Protein AF-A0A2K9B9S8-F1 (afdb_monomer_lite)

Sequence (70 aa):
MDIRTIMDRIGMEHAGGQSATQLAARYRMPLDTVRRLIVAYRDERLGPVSDVEFIAPRIRRDGRHPGGGC

Organism: Bifidobacterium breve (NCBI:txid1685)

Foldseek 3Di:
DDPLVLLLVLQVVVVVPDDLVNSCVVVVHDSVVSVVSNQVSCCVPPNNDPPVPPDDDPPPPPDDDDDDDD

Radius of gyration: 17.01 Å; chains: 1; bounding box: 36×58×23 Å

Secondary structure (DSSP, 8-state):
--HHHHHHHHHHHHHTT--HHHHHHHHT--HHHHHHHHHHHHHHHH----GGG-SS--------------

Structure (mmCIF, N/CA/C/O backbone):
data_AF-A0A2K9B9S8-F1
#
_entry.id   AF-A0A2K9B9S8-F1
#
loop_
_atom_site.group_PDB
_atom_site.id
_atom_site.type_symbol
_atom_site.label_atom_id
_atom_site.label_alt_id
_atom_site.label_comp_id
_atom_site.label_asym_id
_atom_site.label_entity_id
_atom_site.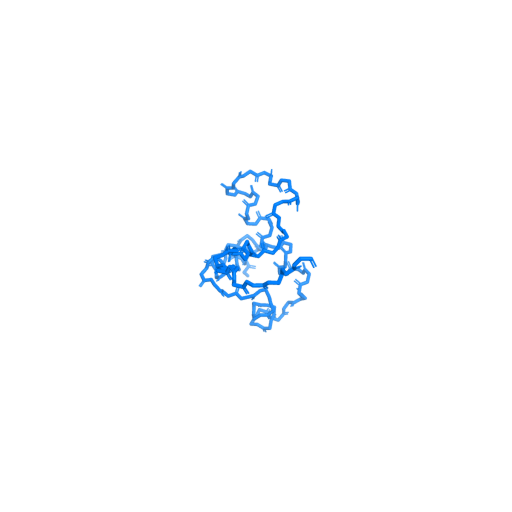label_seq_id
_atom_site.pdbx_PDB_ins_code
_atom_site.Cartn_x
_atom_site.Cartn_y
_atom_site.Cartn_z
_atom_site.occupancy
_atom_site.B_iso_or_equiv
_atom_site.auth_seq_id
_atom_site.auth_comp_id
_atom_site.auth_asym_id
_atom_site.auth_atom_id
_atom_site.pdbx_PDB_model_num
ATOM 1 N N . MET A 1 1 ? -6.478 -18.999 -4.059 1.00 66.94 1 MET A N 1
ATOM 2 C CA . MET A 1 1 ? -6.279 -18.031 -2.960 1.00 66.94 1 MET A CA 1
ATOM 3 C C . MET A 1 1 ? -7.224 -16.878 -3.221 1.00 66.94 1 MET A C 1
ATOM 5 O O . MET A 1 1 ? -7.254 -16.419 -4.355 1.00 66.94 1 MET A O 1
ATOM 9 N N . ASP A 1 2 ? -8.040 -16.502 -2.239 1.00 88.19 2 ASP A N 1
ATOM 10 C CA . ASP A 1 2 ? -9.049 -15.452 -2.406 1.00 88.19 2 ASP A CA 1
ATOM 11 C C . ASP A 1 2 ? -8.414 -14.052 -2.498 1.00 88.19 2 ASP A C 1
ATOM 13 O O . ASP A 1 2 ? -7.344 -13.806 -1.930 1.00 88.19 2 ASP A O 1
ATOM 17 N N . ILE A 1 3 ? -9.072 -13.137 -3.216 1.00 85.94 3 ILE A N 1
ATOM 18 C CA . ILE A 1 3 ? -8.574 -11.776 -3.446 1.00 85.94 3 ILE A CA 1
ATOM 19 C C . ILE A 1 3 ? -8.457 -10.972 -2.146 1.00 85.94 3 ILE A C 1
ATOM 21 O O . ILE A 1 3 ? -7.505 -10.208 -1.988 1.00 85.94 3 ILE A O 1
ATOM 25 N N . ARG A 1 4 ? -9.349 -11.198 -1.174 1.00 88.00 4 ARG A N 1
ATOM 26 C CA . ARG A 1 4 ? -9.329 -10.527 0.130 1.00 88.00 4 ARG A CA 1
ATOM 27 C C . ARG A 1 4 ? -8.126 -10.977 0.954 1.00 88.00 4 ARG A C 1
ATOM 29 O O . ARG A 1 4 ? -7.424 -10.155 1.530 1.00 88.00 4 ARG A O 1
ATOM 36 N N . THR A 1 5 ? -7.799 -12.270 0.907 1.00 92.38 5 THR A N 1
ATOM 37 C CA . THR A 1 5 ? -6.587 -12.809 1.547 1.00 92.38 5 THR A CA 1
ATOM 38 C C . THR A 1 5 ? -5.305 -12.245 0.928 1.00 92.38 5 THR A C 1
ATOM 40 O O . THR A 1 5 ? -4.329 -12.000 1.636 1.00 92.38 5 THR A O 1
ATOM 43 N N . ILE A 1 6 ? -5.280 -12.050 -0.395 1.00 92.19 6 ILE A N 1
ATOM 44 C CA . ILE A 1 6 ? -4.139 -11.439 -1.096 1.00 92.19 6 ILE A CA 1
ATOM 45 C C . ILE A 1 6 ? -3.988 -9.972 -0.685 1.00 92.19 6 ILE A C 1
ATOM 47 O O . ILE A 1 6 ? -2.882 -9.544 -0.360 1.00 92.19 6 ILE A O 1
ATOM 51 N N . MET A 1 7 ? -5.094 -9.228 -0.659 1.00 93.62 7 MET A N 1
ATOM 52 C CA . MET A 1 7 ? -5.130 -7.833 -0.229 1.00 93.62 7 MET A CA 1
ATOM 53 C C . MET A 1 7 ? -4.612 -7.666 1.203 1.00 93.62 7 MET A C 1
ATOM 55 O O . MET A 1 7 ? -3.715 -6.855 1.423 1.00 93.62 7 MET A O 1
ATOM 59 N N . ASP A 1 8 ? -5.104 -8.467 2.154 1.00 93.19 8 ASP A N 1
ATOM 60 C CA . ASP A 1 8 ? -4.655 -8.407 3.549 1.00 93.19 8 ASP A CA 1
ATOM 61 C C . ASP A 1 8 ? -3.155 -8.681 3.689 1.00 93.19 8 ASP A C 1
ATOM 63 O O . ASP A 1 8 ? -2.465 -7.966 4.414 1.00 93.19 8 ASP A O 1
ATOM 67 N N . ARG A 1 9 ? -2.612 -9.673 2.969 1.00 94.75 9 ARG A N 1
ATOM 68 C CA . ARG A 1 9 ? -1.165 -9.947 3.003 1.00 94.75 9 ARG A CA 1
ATOM 69 C C . ARG A 1 9 ? -0.346 -8.800 2.428 1.00 94.75 9 ARG A C 1
ATOM 71 O O . ARG A 1 9 ? 0.604 -8.363 3.071 1.00 94.75 9 ARG A O 1
ATOM 78 N N . ILE A 1 10 ? -0.719 -8.301 1.250 1.00 95.31 10 ILE A N 1
ATOM 79 C CA . ILE A 1 10 ? -0.027 -7.179 0.604 1.00 95.31 10 ILE A CA 1
ATOM 80 C C . ILE A 1 10 ? -0.067 -5.937 1.502 1.00 95.31 10 ILE A C 1
ATOM 82 O O . ILE A 1 10 ? 0.962 -5.292 1.696 1.00 95.31 10 ILE A O 1
ATOM 86 N N . GLY A 1 11 ? -1.224 -5.628 2.090 1.00 93.50 11 GLY A N 1
ATOM 87 C CA . GLY A 1 11 ? -1.391 -4.489 2.987 1.00 93.50 11 GLY A CA 1
ATOM 88 C C . GLY A 1 11 ? -0.570 -4.600 4.272 1.00 93.50 11 GLY A C 1
ATOM 89 O O . GLY A 1 11 ? 0.112 -3.644 4.645 1.00 93.50 11 GLY A O 1
ATOM 90 N N . MET A 1 12 ? -0.561 -5.770 4.920 1.00 94.38 12 MET A N 1
ATOM 91 C CA . MET A 1 12 ? 0.262 -6.013 6.112 1.00 94.38 12 MET A CA 1
ATOM 92 C C . MET A 1 12 ? 1.764 -5.952 5.810 1.00 94.38 12 MET A C 1
ATOM 94 O O . MET A 1 12 ? 2.514 -5.339 6.566 1.00 94.38 12 MET A O 1
ATOM 98 N N . GLU A 1 13 ? 2.219 -6.545 4.702 1.00 95.00 13 GLU A N 1
ATOM 99 C CA . GLU A 1 13 ? 3.631 -6.488 4.304 1.00 95.00 13 GLU A CA 1
ATOM 100 C C . GLU A 1 13 ? 4.071 -5.057 3.966 1.00 95.00 13 GLU A C 1
ATOM 102 O O . GLU A 1 13 ? 5.173 -4.648 4.339 1.00 95.00 13 GLU A O 1
ATOM 107 N N . HIS A 1 14 ? 3.203 -4.274 3.315 1.00 94.00 14 HIS A N 1
ATOM 108 C CA . HIS A 1 14 ? 3.466 -2.863 3.044 1.00 94.00 14 HIS A CA 1
ATOM 109 C C . HIS A 1 14 ? 3.572 -2.040 4.334 1.00 94.00 14 HIS A C 1
ATOM 111 O O . HIS A 1 14 ? 4.521 -1.273 4.496 1.00 94.00 14 HIS A O 1
ATOM 117 N N . ALA A 1 15 ? 2.652 -2.247 5.284 1.00 88.12 15 ALA A N 1
ATOM 118 C CA . ALA A 1 15 ? 2.709 -1.620 6.606 1.00 88.12 15 ALA A CA 1
ATOM 119 C C . ALA A 1 15 ? 3.971 -2.025 7.395 1.00 88.12 15 ALA A C 1
ATOM 121 O O . ALA A 1 15 ? 4.480 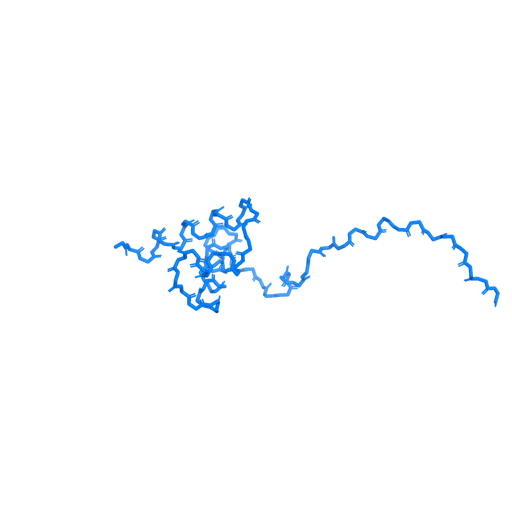-1.241 8.192 1.00 88.12 15 ALA A O 1
ATOM 122 N N . GLY A 1 16 ? 4.510 -3.219 7.128 1.00 92.06 16 GLY A N 1
ATOM 123 C CA . GLY A 1 16 ? 5.795 -3.702 7.638 1.00 92.06 16 GLY A CA 1
ATOM 124 C C . GLY A 1 16 ? 7.035 -3.120 6.941 1.00 92.06 16 GLY A C 1
ATOM 125 O O . GLY A 1 16 ? 8.146 -3.541 7.253 1.00 92.06 16 GLY A O 1
ATOM 126 N N . G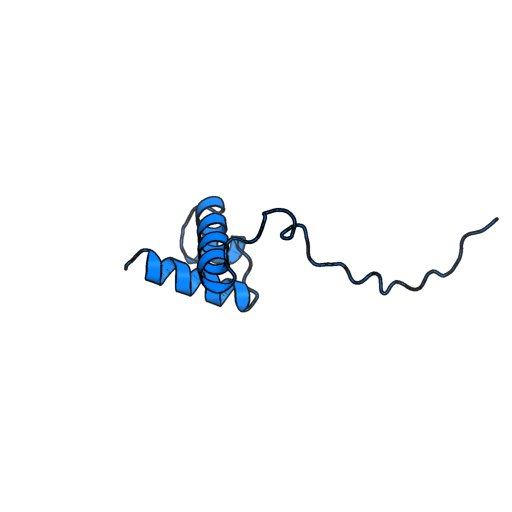LY A 1 17 ? 6.874 -2.179 6.004 1.00 91.31 17 GLY A N 1
ATOM 127 C CA . GLY A 1 17 ? 7.973 -1.464 5.346 1.00 91.31 17 GLY A CA 1
ATOM 128 C C . GLY A 1 17 ? 8.369 -1.988 3.962 1.00 91.31 17 GLY A C 1
ATOM 129 O O . GLY A 1 17 ? 9.309 -1.462 3.366 1.00 91.31 17 GLY A O 1
ATOM 130 N N . GLN A 1 18 ? 7.671 -2.989 3.414 1.00 94.06 18 GLN A N 1
ATOM 131 C CA . GLN A 1 18 ? 7.903 -3.420 2.031 1.00 94.06 18 GLN A CA 1
ATOM 132 C C . GLN A 1 18 ? 7.376 -2.375 1.040 1.00 94.06 18 GLN A C 1
ATOM 134 O O . GLN A 1 18 ? 6.250 -1.889 1.151 1.00 94.06 18 GLN A O 1
ATOM 139 N N . SER A 1 19 ? 8.163 -2.048 0.017 1.00 93.31 19 SER A N 1
ATOM 140 C CA . SER A 1 19 ? 7.711 -1.153 -1.055 1.00 93.31 19 SER A CA 1
ATOM 1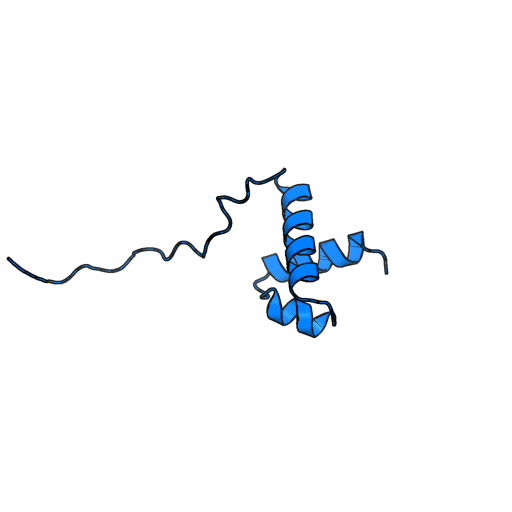41 C C . SER A 1 19 ? 6.717 -1.847 -1.995 1.00 93.31 19 SER A C 1
ATOM 143 O O . SER A 1 19 ? 6.802 -3.051 -2.236 1.00 93.31 19 SER A O 1
ATOM 145 N N . ALA A 1 20 ? 5.818 -1.077 -2.617 1.00 91.69 20 ALA A N 1
ATOM 146 C CA . ALA A 1 20 ? 4.887 -1.606 -3.620 1.00 91.69 20 ALA A CA 1
ATOM 147 C C . ALA A 1 20 ? 5.608 -2.314 -4.786 1.00 91.69 20 ALA A C 1
ATOM 149 O O . ALA A 1 20 ? 5.106 -3.303 -5.312 1.00 91.69 20 ALA A O 1
ATOM 150 N N . THR A 1 21 ? 6.809 -1.856 -5.158 1.00 95.00 21 THR A N 1
ATOM 151 C CA . THR A 1 21 ? 7.637 -2.483 -6.200 1.00 95.00 21 THR A CA 1
ATOM 152 C C . THR A 1 21 ? 8.154 -3.860 -5.781 1.00 95.00 21 THR A C 1
ATOM 154 O O . THR A 1 21 ? 8.079 -4.803 -6.567 1.00 95.00 21 THR A O 1
ATOM 157 N N . GLN A 1 22 ? 8.641 -4.003 -4.541 1.00 95.12 22 GLN A N 1
ATOM 158 C CA . GLN A 1 22 ? 9.068 -5.304 -4.005 1.00 95.12 22 GLN A CA 1
ATOM 159 C C . GLN A 1 22 ? 7.897 -6.288 -3.952 1.00 95.12 22 GLN A C 1
ATOM 161 O O . GLN A 1 22 ? 8.036 -7.441 -4.359 1.00 95.12 22 GLN A O 1
ATOM 166 N N . LEU A 1 23 ? 6.724 -5.816 -3.528 1.00 96.19 23 LEU A N 1
ATOM 167 C CA . LEU A 1 23 ? 5.505 -6.620 -3.482 1.00 96.19 23 LEU A CA 1
ATOM 168 C C . LEU A 1 23 ? 5.038 -7.024 -4.888 1.00 96.19 23 LEU A C 1
ATOM 170 O O . LEU A 1 23 ? 4.727 -8.190 -5.110 1.00 96.19 23 LEU A O 1
ATOM 174 N N . ALA A 1 24 ? 5.072 -6.118 -5.867 1.00 96.44 24 ALA A N 1
ATOM 175 C CA . ALA A 1 24 ? 4.739 -6.428 -7.260 1.00 96.44 24 ALA A CA 1
ATOM 176 C C . ALA A 1 24 ? 5.623 -7.544 -7.836 1.00 96.44 24 ALA A C 1
ATOM 178 O O . ALA A 1 24 ? 5.110 -8.502 -8.420 1.00 96.44 24 ALA A O 1
ATOM 179 N N . ALA A 1 25 ? 6.936 -7.473 -7.599 1.00 96.19 25 ALA A N 1
ATOM 180 C CA . ALA A 1 25 ? 7.873 -8.514 -8.012 1.00 96.19 25 ALA A CA 1
ATOM 181 C C . ALA A 1 25 ? 7.609 -9.849 -7.291 1.00 96.19 25 ALA A C 1
ATOM 183 O O . ALA A 1 25 ? 7.551 -10.899 -7.933 1.00 96.19 25 ALA A O 1
ATOM 184 N N . ARG A 1 26 ? 7.396 -9.814 -5.968 1.00 95.25 26 ARG A N 1
ATOM 185 C CA . ARG A 1 26 ? 7.153 -11.004 -5.137 1.00 95.25 26 ARG A CA 1
ATOM 186 C C . ARG A 1 26 ? 5.876 -11.744 -5.533 1.00 95.25 26 ARG A C 1
ATOM 188 O O . ARG A 1 26 ? 5.881 -12.968 -5.635 1.00 95.25 26 ARG A O 1
ATOM 195 N N . TYR A 1 27 ? 4.798 -11.001 -5.755 1.00 94.25 27 TYR A N 1
ATOM 196 C CA . TYR A 1 27 ? 3.478 -11.543 -6.069 1.00 94.25 27 TYR A CA 1
ATOM 197 C C . TYR A 1 27 ? 3.246 -11.747 -7.574 1.00 94.25 27 TYR A C 1
ATOM 199 O O . TYR A 1 27 ? 2.209 -12.287 -7.952 1.00 94.25 27 TYR A O 1
ATOM 207 N N . ARG A 1 28 ? 4.205 -11.356 -8.430 1.00 96.25 28 ARG A N 1
ATOM 208 C CA . ARG A 1 28 ? 4.097 -11.382 -9.902 1.00 96.25 28 ARG A CA 1
ATOM 209 C C . ARG A 1 28 ? 2.831 -10.679 -10.402 1.00 96.25 28 ARG A C 1
ATOM 211 O O . ARG A 1 28 ? 2.115 -11.190 -11.259 1.00 96.25 28 ARG A O 1
ATOM 218 N N . MET A 1 29 ? 2.559 -9.506 -9.838 1.00 95.31 29 MET A N 1
ATOM 219 C CA . MET A 1 29 ? 1.398 -8.680 -10.173 1.00 95.31 29 MET A CA 1
ATOM 220 C C . MET A 1 29 ? 1.837 -7.337 -10.761 1.00 95.31 29 MET A C 1
ATOM 222 O O . MET A 1 29 ? 2.919 -6.849 -10.427 1.00 95.31 29 MET A O 1
ATOM 226 N N . PRO A 1 30 ? 0.998 -6.693 -11.590 1.00 96.75 30 PRO A N 1
ATOM 227 C CA . PRO A 1 30 ? 1.247 -5.326 -12.028 1.00 96.75 30 PRO A CA 1
ATOM 228 C C . PRO A 1 30 ? 1.357 -4.370 -10.836 1.00 96.75 30 PRO A C 1
ATOM 230 O O . PRO A 1 30 ? 0.567 -4.451 -9.890 1.00 96.75 30 PRO A O 1
ATOM 233 N N . LEU A 1 31 ? 2.290 -3.416 -10.905 1.00 93.38 31 LEU A N 1
ATOM 234 C CA . LEU A 1 31 ? 2.516 -2.438 -9.835 1.00 93.38 31 LEU A CA 1
ATOM 235 C C . LEU A 1 31 ? 1.239 -1.662 -9.476 1.00 93.38 31 LEU A C 1
ATOM 237 O O . LEU A 1 31 ? 0.942 -1.479 -8.297 1.00 93.38 31 LEU A O 1
ATOM 241 N N . ASP A 1 32 ? 0.446 -1.262 -10.471 1.00 94.12 32 ASP A N 1
ATOM 242 C CA . ASP A 1 32 ? -0.819 -0.558 -10.232 1.00 94.12 32 ASP A CA 1
ATOM 243 C C . ASP A 1 32 ? -1.874 -1.430 -9.547 1.00 94.12 32 ASP A C 1
ATOM 245 O O . ASP A 1 32 ? -2.676 -0.924 -8.766 1.00 94.12 32 ASP A O 1
ATOM 249 N N . THR A 1 33 ? -1.846 -2.748 -9.767 1.00 95.56 33 THR A N 1
ATOM 250 C CA . THR A 1 33 ? -2.721 -3.676 -9.035 1.00 95.56 33 THR A CA 1
ATOM 251 C C . THR A 1 33 ? -2.334 -3.711 -7.562 1.00 95.56 33 THR A C 1
ATOM 253 O O . THR A 1 33 ? -3.192 -3.558 -6.699 1.00 95.56 33 THR A O 1
ATOM 256 N N . VAL A 1 34 ? -1.038 -3.820 -7.261 1.00 95.69 34 VAL A N 1
ATOM 257 C CA . VAL A 1 34 ? -0.540 -3.799 -5.878 1.00 95.69 34 VAL A CA 1
ATOM 258 C C . VAL A 1 34 ? -0.877 -2.480 -5.182 1.00 95.69 34 VAL A C 1
ATOM 260 O O . VAL A 1 34 ? -1.345 -2.498 -4.048 1.00 95.69 34 VAL A O 1
ATOM 263 N N . ARG A 1 35 ? -0.715 -1.339 -5.864 1.00 94.25 35 ARG A N 1
ATOM 264 C CA . ARG A 1 35 ? -1.101 -0.021 -5.328 1.00 94.25 35 ARG A CA 1
ATOM 265 C C . ARG A 1 35 ? -2.583 0.041 -4.968 1.00 94.25 35 ARG A C 1
ATOM 267 O O . ARG A 1 35 ? -2.913 0.461 -3.865 1.00 94.25 35 ARG A O 1
ATOM 274 N N . ARG A 1 36 ? -3.466 -0.423 -5.858 1.00 94.00 36 ARG A N 1
ATOM 275 C CA . ARG A 1 36 ? -4.913 -0.470 -5.593 1.00 94.00 36 ARG A CA 1
ATOM 276 C C . ARG A 1 36 ? -5.254 -1.368 -4.407 1.00 94.00 36 ARG A C 1
ATOM 278 O O . ARG A 1 36 ? -6.104 -1.001 -3.609 1.00 94.00 36 ARG A O 1
ATOM 285 N N . LEU A 1 37 ? -4.572 -2.505 -4.260 1.00 93.94 37 LEU A N 1
ATOM 286 C CA . LEU A 1 37 ? -4.774 -3.407 -3.122 1.00 93.94 37 LEU A CA 1
ATOM 287 C C . LEU A 1 37 ? -4.306 -2.787 -1.798 1.00 93.94 37 LEU A C 1
ATOM 289 O O . LEU A 1 37 ? -4.974 -2.955 -0.784 1.00 93.94 37 LEU A O 1
ATOM 293 N N . ILE A 1 38 ? -3.203 -2.032 -1.804 1.00 93.50 38 ILE A N 1
ATOM 294 C CA . ILE A 1 38 ? -2.739 -1.275 -0.631 1.00 93.50 38 ILE A CA 1
ATOM 295 C C . ILE A 1 38 ? -3.765 -0.204 -0.232 1.00 93.50 38 ILE A C 1
ATOM 297 O O . ILE A 1 38 ? -4.070 -0.069 0.952 1.00 93.50 38 ILE A O 1
ATOM 301 N N . VAL A 1 39 ? -4.307 0.539 -1.203 1.00 89.56 39 VAL A N 1
ATOM 302 C CA . VAL A 1 39 ? -5.343 1.558 -0.955 1.00 89.56 39 VAL A CA 1
ATOM 303 C C . VAL A 1 39 ? -6.614 0.910 -0.410 1.00 89.56 39 VAL A C 1
ATOM 305 O O . VAL A 1 39 ? -7.075 1.309 0.651 1.00 89.56 39 VAL A O 1
ATOM 308 N N . ALA A 1 40 ? -7.107 -0.157 -1.043 1.00 90.00 40 ALA A N 1
ATOM 309 C CA . ALA A 1 40 ? -8.286 -0.883 -0.575 1.00 90.00 40 ALA A CA 1
ATOM 310 C C . ALA A 1 40 ? -8.114 -1.411 0.863 1.00 90.00 40 ALA A C 1
ATOM 312 O O . ALA A 1 40 ? -8.996 -1.237 1.698 1.00 90.00 40 ALA A O 1
ATOM 313 N N . TYR A 1 41 ? -6.947 -1.977 1.189 1.00 91.25 41 TYR A N 1
ATOM 314 C CA . TYR A 1 41 ? -6.613 -2.408 2.550 1.00 91.25 41 TYR A CA 1
ATOM 315 C C . TYR A 1 41 ? -6.649 -1.257 3.569 1.00 91.25 41 TYR A C 1
ATOM 317 O O . TYR A 1 41 ? -7.090 -1.444 4.708 1.00 91.25 41 TYR A O 1
ATOM 325 N N . ARG A 1 42 ? -6.156 -0.073 3.180 1.00 85.75 42 ARG A N 1
ATOM 326 C CA . ARG A 1 42 ? -6.165 1.132 4.019 1.00 85.75 42 ARG A CA 1
ATOM 327 C C . ARG A 1 42 ? -7.590 1.635 4.228 1.00 85.75 42 ARG A C 1
ATOM 329 O O . ARG A 1 42 ? -7.957 1.886 5.373 1.00 85.75 42 ARG A O 1
ATOM 336 N N . ASP A 1 43 ? -8.365 1.743 3.155 1.00 86.50 43 ASP A N 1
ATOM 337 C CA . ASP A 1 43 ? -9.735 2.259 3.178 1.00 86.50 43 ASP A CA 1
ATOM 338 C C . ASP A 1 43 ? -10.654 1.383 4.034 1.00 86.50 43 ASP A C 1
ATOM 340 O O . ASP A 1 43 ? -11.464 1.899 4.802 1.00 86.50 43 ASP A O 1
ATOM 344 N N . GLU A 1 44 ? -10.483 0.057 3.988 1.00 84.81 44 GLU A N 1
ATOM 345 C CA . GLU A 1 44 ? -11.236 -0.861 4.851 1.00 84.81 44 GLU A CA 1
ATOM 346 C C . GLU A 1 44 ? -10.919 -0.683 6.346 1.00 84.81 44 GLU A C 1
ATOM 348 O O . GLU A 1 44 ? -11.768 -0.967 7.190 1.00 84.81 44 GLU A O 1
ATOM 353 N N . ARG A 1 45 ? -9.709 -0.222 6.698 1.00 81.56 45 ARG A N 1
ATOM 354 C CA . ARG A 1 45 ? -9.256 -0.098 8.096 1.00 81.56 45 ARG A CA 1
ATOM 355 C C . ARG A 1 45 ? -9.409 1.302 8.684 1.00 81.56 45 ARG A C 1
ATOM 357 O O . ARG A 1 45 ? -9.636 1.422 9.883 1.00 81.56 45 ARG A O 1
ATOM 364 N N . LEU A 1 46 ? -9.232 2.345 7.879 1.00 74.44 46 LEU A N 1
ATOM 365 C CA . LEU A 1 46 ? -9.227 3.743 8.328 1.00 74.44 46 LEU A CA 1
ATOM 366 C C . LEU A 1 46 ? -10.456 4.529 7.840 1.00 74.44 46 LEU A C 1
ATOM 368 O O . LEU A 1 46 ? -10.595 5.701 8.182 1.00 74.44 46 LEU A O 1
ATOM 372 N N . GLY A 1 47 ? -11.346 3.890 7.073 1.00 66.12 47 GLY A N 1
ATOM 373 C CA . GLY A 1 47 ? -12.360 4.577 6.277 1.00 66.12 47 GLY A CA 1
ATOM 374 C C . GLY A 1 47 ? -11.751 5.166 4.997 1.00 66.12 47 GLY A C 1
ATOM 375 O O . GLY A 1 47 ? -10.527 5.183 4.867 1.00 66.12 47 GLY A O 1
ATOM 376 N N . PRO A 1 48 ? -12.572 5.641 4.041 1.00 60.53 48 PRO A N 1
ATOM 377 C CA . PRO A 1 48 ? -12.075 6.230 2.801 1.00 60.53 48 PRO A CA 1
ATOM 378 C C . PRO A 1 48 ? -11.194 7.435 3.134 1.00 60.53 48 PRO A C 1
ATOM 380 O O . PRO A 1 48 ? -11.688 8.479 3.568 1.00 60.53 48 PRO A O 1
ATOM 383 N N . VAL A 1 49 ? -9.879 7.288 2.970 1.00 52.75 49 VAL A N 1
ATOM 384 C CA . VAL A 1 49 ? -8.961 8.400 3.205 1.00 52.75 49 VAL A CA 1
ATOM 385 C C . VAL A 1 49 ? -8.821 9.161 1.900 1.00 52.75 49 VAL A C 1
ATOM 387 O O . VAL A 1 49 ? -8.327 8.617 0.919 1.00 52.75 49 VAL A O 1
ATOM 390 N N . SER A 1 50 ? -9.255 10.424 1.895 1.00 50.62 50 SER A N 1
ATOM 391 C CA . SER A 1 50 ? -9.112 11.321 0.745 1.00 50.62 50 SER A CA 1
ATOM 392 C C . SER A 1 50 ? -7.677 11.263 0.201 1.00 50.62 50 SER A C 1
ATOM 394 O O . SER A 1 50 ? -6.720 11.408 0.971 1.00 50.62 50 SER A O 1
ATOM 396 N N . ASP A 1 51 ? -7.528 11.057 -1.114 1.00 54.12 51 ASP A N 1
ATOM 397 C CA . ASP A 1 51 ? -6.258 10.828 -1.836 1.00 54.12 51 ASP A CA 1
ATOM 398 C C . ASP A 1 51 ? -5.163 11.887 -1.568 1.00 54.12 51 ASP A C 1
ATOM 400 O O . ASP A 1 51 ? -3.987 11.698 -1.883 1.00 54.12 51 ASP A O 1
ATOM 404 N N . VAL A 1 52 ? -5.535 13.006 -0.944 1.00 48.53 52 VAL A N 1
ATOM 405 C CA . VAL A 1 52 ? -4.690 14.161 -0.629 1.00 48.53 52 VAL A CA 1
ATO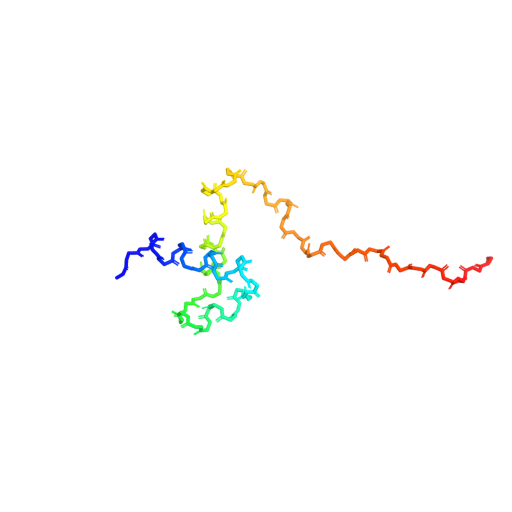M 406 C C . VAL A 1 52 ? -3.604 13.862 0.422 1.00 48.53 52 VAL A C 1
ATOM 408 O O . VAL A 1 52 ? -2.585 14.548 0.443 1.00 48.53 52 VAL A O 1
ATOM 411 N N . GLU A 1 53 ? -3.737 12.825 1.258 1.00 45.91 53 GLU A N 1
ATOM 412 C CA . GLU A 1 53 ? -2.727 12.506 2.292 1.00 45.91 53 GLU A CA 1
ATOM 413 C C . GLU A 1 53 ? -1.714 11.413 1.907 1.00 45.91 53 GLU A C 1
ATOM 415 O O . GLU A 1 53 ? -0.945 10.956 2.754 1.00 45.91 53 GLU A O 1
ATOM 420 N N . PHE A 1 54 ? -1.668 10.985 0.642 1.00 46.75 54 PHE A N 1
ATOM 421 C CA . PHE A 1 54 ? -0.690 9.995 0.168 1.00 46.75 54 PHE A CA 1
ATOM 422 C C . PHE A 1 54 ? 0.339 10.597 -0.805 1.00 46.75 54 PHE A C 1
ATOM 424 O O . PHE A 1 54 ? 0.692 9.989 -1.812 1.00 46.75 54 PHE A O 1
ATOM 431 N N . ILE A 1 55 ? 0.855 11.797 -0.516 1.00 44.75 55 ILE A N 1
ATOM 432 C CA . ILE A 1 55 ? 2.043 12.331 -1.200 1.00 44.75 55 ILE A CA 1
ATOM 433 C C . ILE A 1 55 ? 3.200 12.419 -0.205 1.00 44.75 55 ILE A C 1
ATOM 435 O O . ILE A 1 55 ? 3.263 13.327 0.617 1.00 44.75 55 ILE A O 1
ATOM 439 N N . ALA A 1 56 ? 4.132 11.478 -0.381 1.00 39.47 56 ALA A N 1
ATOM 440 C CA . ALA A 1 56 ? 5.483 11.418 0.172 1.00 39.47 56 ALA A CA 1
ATOM 441 C C . ALA A 1 56 ? 5.601 11.273 1.708 1.00 39.47 56 ALA A C 1
ATOM 443 O O . ALA A 1 56 ? 4.806 11.821 2.472 1.00 39.47 56 ALA A O 1
ATOM 444 N N . PRO A 1 57 ? 6.636 10.562 2.205 1.00 39.84 57 PRO A N 1
ATOM 445 C CA . PRO A 1 57 ? 7.002 10.679 3.606 1.00 39.84 57 PRO A CA 1
ATOM 446 C C . PRO A 1 57 ? 7.214 12.164 3.884 1.00 39.84 57 PRO A C 1
ATOM 448 O O . PRO A 1 57 ? 7.954 12.823 3.150 1.00 39.84 57 PRO A O 1
ATOM 451 N N . ARG A 1 58 ? 6.570 12.691 4.931 1.00 44.34 58 ARG A N 1
ATOM 452 C CA . ARG A 1 58 ? 6.946 13.981 5.506 1.00 44.34 58 ARG A CA 1
ATOM 453 C C . ARG A 1 58 ? 8.439 13.898 5.797 1.00 44.34 58 ARG A C 1
ATOM 455 O O . ARG A 1 58 ? 8.838 13.324 6.810 1.00 44.34 58 ARG A O 1
ATOM 462 N N . ILE A 1 59 ? 9.262 14.431 4.894 1.00 48.78 59 ILE A N 1
ATOM 463 C CA . ILE A 1 59 ? 10.653 14.737 5.181 1.00 48.78 59 ILE A CA 1
ATOM 464 C C . ILE A 1 59 ? 10.543 15.653 6.387 1.00 48.78 59 ILE A C 1
ATOM 466 O O . ILE A 1 59 ? 10.059 16.782 6.276 1.00 48.78 59 ILE A O 1
ATOM 470 N N . ARG A 1 60 ? 10.877 15.131 7.571 1.00 44.81 60 ARG A N 1
ATOM 471 C CA . ARG A 1 60 ? 11.061 15.976 8.737 1.00 44.81 60 ARG A CA 1
ATOM 472 C C . ARG A 1 60 ? 12.103 16.984 8.295 1.00 44.81 60 ARG A C 1
ATOM 474 O O . ARG A 1 60 ? 13.249 16.617 8.052 1.00 44.81 60 ARG A O 1
ATOM 481 N N . ARG A 1 61 ? 11.693 18.238 8.131 1.00 48.78 61 ARG A N 1
ATOM 482 C CA . ARG A 1 61 ? 12.599 19.365 7.934 1.00 48.78 61 ARG A CA 1
ATOM 483 C C . ARG A 1 61 ? 13.283 19.644 9.274 1.00 48.78 61 ARG A C 1
ATOM 485 O O . ARG A 1 61 ? 13.184 20.738 9.803 1.00 48.78 61 ARG A O 1
ATOM 492 N N . ASP A 1 62 ? 13.937 18.631 9.839 1.00 51.25 62 ASP A N 1
ATOM 493 C CA . ASP A 1 62 ? 14.949 18.807 10.868 1.00 51.25 62 ASP A CA 1
ATOM 494 C C . ASP A 1 62 ? 16.268 18.986 10.122 1.00 51.25 62 ASP A C 1
ATOM 496 O O . ASP A 1 62 ? 17.080 18.087 9.928 1.00 51.25 62 ASP A O 1
ATOM 500 N N . GLY A 1 63 ? 16.366 20.161 9.517 1.00 45.22 63 GLY A N 1
ATOM 501 C CA . GLY A 1 63 ? 17.509 20.608 8.757 1.00 45.22 63 GLY A CA 1
ATOM 502 C C . GLY A 1 63 ? 17.791 22.014 9.222 1.00 45.22 63 GLY A C 1
ATOM 503 O O . GLY A 1 63 ? 17.341 22.968 8.592 1.00 45.22 63 GLY A O 1
ATOM 504 N N . ARG A 1 64 ? 18.457 22.107 10.379 1.00 49.53 64 ARG A N 1
ATOM 505 C CA . ARG A 1 64 ? 19.421 23.154 10.733 1.00 49.53 64 ARG A CA 1
ATOM 506 C C . ARG A 1 64 ? 19.672 24.080 9.536 1.00 49.53 64 ARG A C 1
ATOM 508 O O . ARG A 1 64 ? 20.211 23.632 8.530 1.00 49.53 64 ARG A O 1
ATOM 515 N N . HIS A 1 65 ? 19.273 25.341 9.647 1.00 49.41 65 HIS A N 1
ATOM 516 C CA . HIS A 1 65 ? 19.604 26.378 8.676 1.00 49.41 65 HIS A CA 1
ATOM 517 C C . HIS A 1 65 ? 20.882 27.074 9.172 1.00 49.41 65 HIS A C 1
ATOM 519 O O . HIS A 1 65 ? 20.779 27.916 10.064 1.00 49.41 65 HIS A O 1
ATOM 525 N N . PRO A 1 66 ? 22.094 26.744 8.684 1.00 51.09 66 PRO A N 1
ATOM 526 C CA . PRO A 1 66 ? 23.215 27.650 8.794 1.00 51.09 66 PRO A CA 1
ATOM 527 C C . PRO A 1 66 ? 23.364 28.400 7.465 1.00 51.09 66 PRO A C 1
ATOM 529 O O . 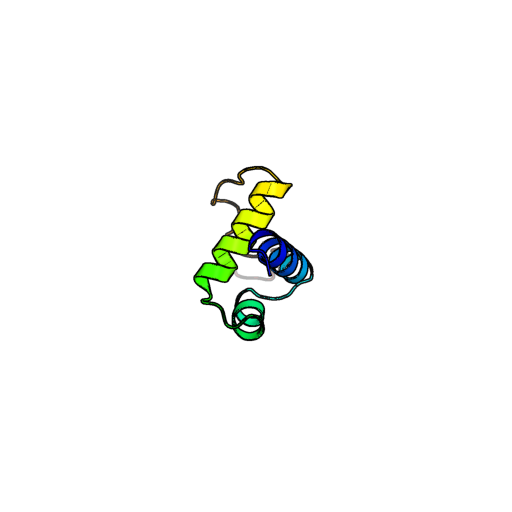PRO A 1 66 ? 23.765 27.820 6.464 1.00 51.09 66 PRO A O 1
ATOM 532 N N . GLY A 1 67 ? 23.094 29.704 7.493 1.00 47.59 67 GLY A N 1
ATOM 533 C CA . GLY A 1 67 ? 23.803 30.668 6.649 1.00 47.59 67 GLY A CA 1
ATOM 534 C C . GLY A 1 67 ? 23.270 30.943 5.238 1.00 47.59 67 GLY A C 1
ATOM 535 O O . GLY A 1 67 ? 22.996 30.042 4.453 1.00 47.59 67 GLY A O 1
ATOM 536 N N . GLY A 1 68 ? 23.250 32.242 4.925 1.00 41.09 68 GLY A N 1
ATOM 537 C CA . GLY A 1 68 ? 23.016 32.841 3.611 1.00 41.09 68 GLY A CA 1
ATOM 538 C C . GLY A 1 68 ? 21.853 33.827 3.700 1.00 41.09 68 GLY A C 1
ATOM 539 O O . GLY A 1 68 ? 20.718 33.437 3.484 1.00 41.09 68 GLY A O 1
ATOM 540 N N . GLY A 1 69 ? 22.022 35.065 4.158 1.00 47.56 69 GLY A N 1
ATOM 541 C CA . GLY A 1 69 ? 23.056 36.023 3.769 1.00 47.56 69 GLY A CA 1
ATOM 542 C C . GLY A 1 69 ? 22.329 37.169 3.056 1.00 47.56 69 GLY A C 1
ATOM 543 O O . GLY A 1 69 ? 21.509 36.887 2.192 1.00 47.56 69 GLY A O 1
ATOM 544 N N . CYS A 1 70 ? 22.573 38.389 3.535 1.00 44.22 70 CYS A N 1
ATOM 545 C CA . CYS A 1 70 ? 21.945 39.677 3.219 1.00 44.22 70 CYS A CA 1
ATOM 546 C C . CYS A 1 70 ? 21.416 39.881 1.792 1.00 44.22 70 CYS A C 1
ATOM 548 O O . CYS A 1 70 ? 22.125 39.500 0.835 1.00 44.22 70 CYS A O 1
#

pLDDT: mean 76.8, std 21.26, range [39.47, 96.75]